Protein AF-A0ABD5P8B0-F1 (afdb_monomer_lite)

pLDDT: mean 72.58, std 9.56, range [46.88, 85.44]

Radius of gyration: 11.83 Å; chains: 1; bounding box: 33×21×28 Å

Secondary structure (DSSP, 8-state):
---GGGSPP----TTTPEEETTEEEEE-TTT--EEEHHHHHHHSB---TTS--S---B---------

Foldseek 3Di:
DDPCVPDDDDDDDPVQWDDDPNWTWHQDPVQRAIATPVCCVVPQFGQHPVSPPRGGHGHDDDDDDDD

Structure (mmCIF, N/CA/C/O backbone):
data_AF-A0ABD5P8B0-F1
#
_entry.id   AF-A0ABD5P8B0-F1
#
loop_
_atom_site.group_PDB
_atom_site.id
_atom_site.type_symbol
_atom_site.label_atom_id
_atom_site.label_alt_id
_atom_site.label_comp_id
_atom_site.label_asym_id
_atom_site.label_entity_id
_atom_site.label_seq_id
_atom_site.pdbx_PDB_ins_code
_atom_site.Cartn_x
_atom_site.Cartn_y
_atom_site.Cartn_z
_atom_site.occupancy
_atom_site.B_iso_or_equiv
_atom_site.auth_seq_id
_atom_site.auth_comp_id
_atom_site.auth_asym_id
_atom_site.auth_atom_id
_atom_site.pdbx_PDB_model_num
ATOM 1 N N . MET A 1 1 ? -9.059 -0.896 -18.735 1.00 46.88 1 MET A N 1
ATOM 2 C CA . MET A 1 1 ? -9.602 -2.085 -18.049 1.00 46.88 1 MET A CA 1
ATOM 3 C C . MET A 1 1 ? -8.388 -2.963 -17.869 1.00 46.88 1 MET A C 1
ATOM 5 O O . MET A 1 1 ? -7.799 -3.307 -18.880 1.00 46.88 1 MET A O 1
ATOM 9 N N . VAL A 1 2 ? -7.899 -3.127 -16.642 1.00 54.53 2 VAL A N 1
ATOM 10 C CA . VAL A 1 2 ? -6.717 -3.962 -16.392 1.00 54.53 2 VAL A CA 1
ATOM 11 C C . VAL A 1 2 ? -7.176 -5.412 -16.543 1.00 54.53 2 VAL A C 1
ATOM 13 O O . VAL A 1 2 ? -8.144 -5.817 -15.897 1.00 54.53 2 VAL A O 1
ATOM 16 N N . ASP A 1 3 ? -6.565 -6.162 -17.455 1.00 53.31 3 ASP A N 1
ATOM 17 C CA . ASP A 1 3 ? -6.796 -7.598 -17.605 1.00 53.31 3 ASP A CA 1
ATOM 18 C C . ASP A 1 3 ? -6.098 -8.312 -16.436 1.00 53.31 3 ASP A C 1
ATOM 20 O O . ASP A 1 3 ? -4.877 -8.417 -16.388 1.00 53.31 3 ASP A O 1
ATOM 24 N N . HIS A 1 4 ? -6.877 -8.770 -15.452 1.00 57.72 4 HIS A N 1
ATOM 25 C CA . HIS A 1 4 ? -6.367 -9.376 -14.213 1.00 57.72 4 HIS A CA 1
ATOM 26 C C . HIS A 1 4 ? -5.940 -10.853 -14.383 1.00 57.72 4 HIS A C 1
ATOM 28 O O . HIS A 1 4 ? -5.608 -11.506 -13.398 1.00 57.72 4 HIS A O 1
ATOM 34 N N . ASP A 1 5 ? -5.947 -11.397 -15.607 1.00 55.19 5 ASP A N 1
ATOM 35 C CA . ASP A 1 5 ? -5.777 -12.836 -15.904 1.00 55.19 5 ASP A CA 1
ATOM 36 C C . ASP A 1 5 ? -4.342 -13.368 -15.669 1.00 55.19 5 ASP A C 1
ATOM 38 O O . ASP A 1 5 ? -4.100 -14.570 -15.713 1.00 55.19 5 ASP A O 1
ATOM 42 N N . GLY A 1 6 ? -3.383 -12.484 -15.361 1.00 54.81 6 GLY A N 1
ATOM 43 C CA . GLY A 1 6 ? -1.994 -12.846 -15.039 1.00 54.81 6 GLY A CA 1
ATOM 44 C C . GLY A 1 6 ? -1.372 -12.071 -13.873 1.00 54.81 6 GLY A C 1
ATOM 45 O O . GLY A 1 6 ? -0.170 -12.196 -13.638 1.00 54.81 6 GLY A O 1
ATOM 46 N N . ALA A 1 7 ? -2.154 -11.261 -13.155 1.00 59.06 7 ALA A N 1
ATOM 47 C CA . ALA A 1 7 ? -1.652 -10.467 -12.037 1.00 59.06 7 ALA A CA 1
ATOM 48 C C . ALA A 1 7 ? -1.558 -11.315 -10.759 1.00 59.06 7 ALA A C 1
ATOM 50 O O . ALA A 1 7 ? -2.459 -12.097 -10.446 1.00 59.06 7 ALA A O 1
ATOM 51 N N . ALA A 1 8 ? -0.475 -11.144 -9.996 1.00 60.88 8 ALA A N 1
ATOM 52 C CA . ALA A 1 8 ? -0.365 -11.734 -8.667 1.00 60.88 8 ALA A CA 1
ATOM 53 C C . ALA A 1 8 ? -1.465 -11.148 -7.764 1.00 60.88 8 ALA A C 1
ATOM 55 O O . ALA A 1 8 ? -1.525 -9.935 -7.570 1.00 60.88 8 ALA A O 1
ATOM 56 N N . ARG A 1 9 ? -2.340 -12.007 -7.227 1.00 64.19 9 ARG A N 1
ATOM 57 C CA . ARG A 1 9 ? -3.366 -11.622 -6.250 1.00 64.19 9 ARG A CA 1
ATOM 58 C C . ARG A 1 9 ? -2.896 -11.940 -4.839 1.00 64.19 9 ARG A C 1
ATOM 60 O O . ARG A 1 9 ? -2.403 -13.036 -4.583 1.00 64.19 9 ARG A O 1
ATOM 67 N N . MET A 1 10 ? -3.105 -10.990 -3.938 1.00 69.25 10 MET A N 1
ATOM 68 C CA . MET A 1 10 ? -2.903 -11.143 -2.503 1.00 69.25 10 MET A CA 1
ATOM 69 C C . MET A 1 10 ? -4.085 -10.498 -1.785 1.00 69.25 10 MET A C 1
ATOM 71 O O . MET A 1 10 ? -4.526 -9.416 -2.172 1.00 69.25 10 MET A O 1
ATOM 75 N N . GLU A 1 11 ? -4.613 -11.171 -0.768 1.00 71.75 11 GLU A N 1
ATOM 76 C CA . GLU A 1 11 ? -5.650 -10.614 0.097 1.00 71.75 11 GLU A CA 1
ATOM 77 C C . GLU A 1 11 ? -4.972 -9.844 1.229 1.00 71.75 11 GLU A C 1
ATOM 79 O O . GLU A 1 11 ? -4.280 -10.430 2.056 1.00 71.75 11 GLU A O 1
ATOM 84 N N . LEU A 1 12 ? -5.155 -8.523 1.257 1.00 71.12 12 LEU A N 1
ATOM 85 C CA . LEU A 1 12 ? -4.651 -7.688 2.343 1.00 71.12 12 LEU A CA 1
ATOM 86 C C . LEU A 1 12 ? -5.596 -7.800 3.537 1.00 71.12 12 LEU A C 1
ATOM 88 O O . LEU A 1 12 ? -6.685 -7.223 3.535 1.00 71.12 12 LEU A O 1
ATOM 92 N N . THR A 1 13 ? -5.183 -8.541 4.562 1.00 71.12 13 THR A N 1
ATOM 93 C CA . THR A 1 13 ? -5.883 -8.540 5.848 1.00 71.12 13 THR A CA 1
ATOM 94 C C . THR A 1 13 ? -5.446 -7.327 6.679 1.00 71.12 13 THR A C 1
ATOM 96 O O . THR A 1 13 ? -4.369 -6.768 6.449 1.00 71.12 13 THR A O 1
ATOM 99 N N . PRO A 1 14 ? -6.236 -6.904 7.684 1.00 69.56 14 PRO A N 1
ATOM 100 C CA . PRO A 1 14 ? -5.846 -5.810 8.576 1.00 69.56 14 PRO A CA 1
ATOM 101 C C . PRO A 1 14 ? -4.505 -6.040 9.289 1.00 69.56 14 PRO A C 1
ATOM 103 O O . PRO A 1 14 ? -3.875 -5.087 9.726 1.00 69.56 14 PRO A O 1
ATOM 106 N N . GLU A 1 15 ? -4.085 -7.299 9.419 1.00 70.00 15 GLU A N 1
ATOM 107 C CA . GLU A 1 15 ? -2.849 -7.716 10.089 1.00 70.00 15 GLU A CA 1
ATOM 108 C C . GLU A 1 15 ? -1.609 -7.493 9.208 1.00 70.00 15 GLU A C 1
ATOM 110 O O . GLU A 1 15 ? -0.509 -7.282 9.717 1.00 70.00 15 GLU A O 1
ATOM 115 N N . GLU A 1 16 ? -1.798 -7.528 7.887 1.00 72.00 16 GLU A N 1
ATOM 116 C CA . GLU A 1 16 ? -0.753 -7.348 6.873 1.00 72.00 16 GLU A CA 1
ATOM 117 C C . GLU A 1 16 ? -0.497 -5.863 6.572 1.00 72.00 16 GLU A C 1
ATOM 119 O O . GLU A 1 16 ? 0.543 -5.495 6.024 1.00 72.00 16 GLU A O 1
ATOM 124 N N . ILE A 1 17 ? -1.439 -4.991 6.944 1.00 73.88 17 ILE A N 1
ATOM 125 C CA . ILE A 1 17 ? -1.316 -3.544 6.791 1.00 73.88 17 ILE A CA 1
ATOM 126 C C . ILE A 1 17 ? -0.548 -2.986 7.990 1.00 73.88 17 ILE A C 1
ATOM 128 O O . ILE A 1 17 ? -1.011 -3.046 9.129 1.00 73.88 17 ILE A O 1
ATOM 132 N N . ARG A 1 18 ? 0.616 -2.380 7.736 1.00 78.31 18 ARG A N 1
ATOM 133 C CA . ARG A 1 18 ? 1.368 -1.659 8.773 1.00 78.31 18 ARG A CA 1
ATOM 134 C C . ARG A 1 18 ? 1.043 -0.176 8.724 1.00 78.31 18 ARG A C 1
ATOM 136 O O . ARG A 1 18 ? 1.150 0.443 7.671 1.00 78.31 18 ARG A O 1
ATOM 143 N N . GLU A 1 19 ? 0.662 0.394 9.859 1.00 80.50 19 GLU A N 1
ATOM 144 C CA . GLU A 1 19 ? 0.457 1.836 9.991 1.00 80.50 19 GLU A CA 1
ATOM 145 C C . GLU A 1 19 ? 1.769 2.491 10.452 1.00 80.50 19 GLU A C 1
ATOM 147 O O . GLU A 1 19 ? 2.267 2.173 11.529 1.00 80.50 19 GLU A O 1
ATOM 152 N N . GLU A 1 20 ? 2.328 3.386 9.638 1.00 77.38 20 GLU A N 1
ATOM 153 C CA . GLU A 1 20 ? 3.516 4.193 9.960 1.00 77.38 20 GLU A CA 1
ATOM 154 C C . GLU A 1 20 ? 3.242 5.654 9.584 1.00 77.38 20 GLU A C 1
ATOM 156 O O . GLU A 1 20 ? 2.821 5.945 8.460 1.00 77.38 20 GLU A O 1
ATOM 161 N N . ASP A 1 21 ? 3.459 6.578 10.524 1.00 75.31 21 ASP A N 1
ATOM 162 C CA . ASP A 1 21 ? 3.310 8.033 10.329 1.00 75.31 21 ASP A CA 1
ATOM 163 C C . ASP A 1 21 ? 1.983 8.467 9.657 1.00 75.31 21 ASP A C 1
ATOM 165 O O . ASP A 1 21 ? 1.924 9.424 8.884 1.00 75.31 21 ASP A O 1
ATOM 169 N N . GLY A 1 22 ? 0.880 7.764 9.950 1.00 75.81 22 GLY A N 1
ATOM 170 C CA . GLY A 1 22 ? -0.444 8.049 9.374 1.00 75.81 22 GLY A CA 1
ATOM 171 C C . GLY A 1 22 ? -0.617 7.586 7.922 1.00 75.81 22 GLY A C 1
ATOM 172 O O . GLY A 1 22 ? -1.586 7.959 7.259 1.00 75.81 22 GLY A O 1
ATOM 173 N N . SER A 1 23 ? 0.315 6.775 7.426 1.00 74.88 23 SER A N 1
ATOM 174 C CA . SER A 1 23 ? 0.240 6.085 6.146 1.00 74.88 23 SER A CA 1
ATOM 175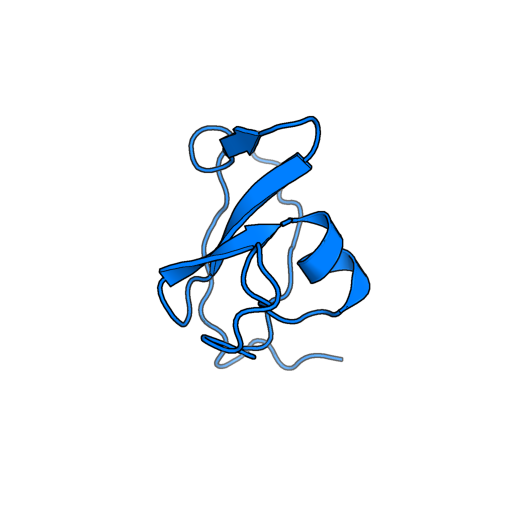 C C . SER A 1 23 ? 0.136 4.578 6.360 1.00 74.88 23 SER A C 1
ATOM 177 O O . SER A 1 23 ? 0.640 4.029 7.338 1.00 74.88 23 SER A O 1
ATOM 179 N N . TYR A 1 24 ? -0.538 3.904 5.434 1.00 83.31 24 TYR A N 1
ATOM 180 C CA . TYR A 1 24 ? -0.676 2.456 5.458 1.00 83.31 24 TYR A CA 1
ATOM 181 C C . TYR A 1 24 ? 0.305 1.843 4.462 1.00 83.31 24 TYR A C 1
ATOM 183 O O . TYR A 1 24 ? 0.226 2.123 3.265 1.00 83.31 24 TYR A O 1
ATOM 191 N N . LEU A 1 25 ? 1.237 1.036 4.951 1.00 84.06 25 LEU A N 1
ATOM 192 C CA . LEU A 1 25 ? 2.215 0.306 4.155 1.00 84.06 25 LEU A CA 1
ATOM 193 C C . LEU A 1 25 ? 1.715 -1.103 3.864 1.00 84.06 25 LEU A C 1
ATOM 195 O O . LEU A 1 25 ? 1.154 -1.775 4.731 1.00 84.06 25 LEU A O 1
ATOM 199 N N . VAL A 1 26 ? 1.970 -1.542 2.638 1.00 83.06 26 VAL A N 1
ATOM 200 C CA . VAL A 1 26 ? 1.695 -2.889 2.141 1.00 83.06 26 VAL A CA 1
ATOM 201 C C . VAL A 1 26 ? 2.916 -3.413 1.399 1.00 83.06 26 VAL A C 1
ATOM 203 O O . VAL A 1 26 ? 3.679 -2.645 0.808 1.00 83.06 26 VAL A O 1
ATOM 206 N N . GLU A 1 27 ? 3.114 -4.725 1.417 1.00 81.38 27 GLU A N 1
ATOM 207 C CA . GLU A 1 27 ? 4.171 -5.364 0.636 1.00 81.38 27 GLU A CA 1
ATOM 208 C C . GLU A 1 27 ? 3.665 -5.671 -0.775 1.00 81.38 27 GLU A C 1
ATOM 210 O O . GLU A 1 27 ? 2.588 -6.237 -0.964 1.00 81.38 27 GLU A O 1
ATOM 215 N N . CYS A 1 28 ? 4.433 -5.278 -1.790 1.00 81.31 28 CYS A N 1
ATOM 216 C CA . CYS A 1 28 ? 4.060 -5.537 -3.173 1.00 81.31 28 CYS A CA 1
ATOM 217 C C . CYS A 1 28 ? 4.217 -7.035 -3.501 1.00 81.31 28 CYS A C 1
ATOM 219 O O . CYS A 1 28 ? 5.345 -7.536 -3.473 1.00 81.31 28 CYS A O 1
ATOM 221 N N . PRO A 1 29 ? 3.157 -7.760 -3.902 1.00 76.62 29 PRO A N 1
ATOM 222 C CA . PRO A 1 29 ? 3.214 -9.215 -4.087 1.00 76.62 29 PRO A CA 1
ATOM 223 C C . PRO A 1 29 ? 4.131 -9.657 -5.238 1.00 76.62 29 PRO A C 1
ATOM 225 O O . PRO A 1 29 ? 4.604 -10.790 -5.258 1.00 76.62 29 PRO A O 1
ATOM 228 N N . ALA A 1 30 ? 4.417 -8.770 -6.194 1.00 77.56 30 ALA A N 1
ATOM 229 C CA . ALA A 1 30 ? 5.285 -9.075 -7.330 1.00 77.56 30 ALA A CA 1
ATOM 230 C C . ALA A 1 30 ? 6.786 -9.094 -6.978 1.00 77.56 3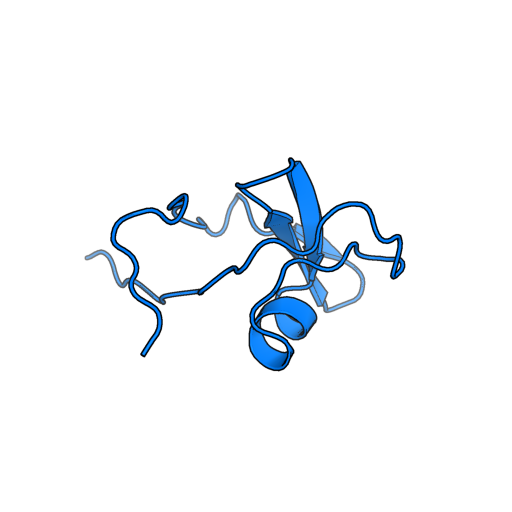0 ALA A C 1
ATOM 232 O O . ALA A 1 30 ? 7.574 -9.715 -7.688 1.00 77.56 30 ALA A O 1
ATOM 233 N N . CYS A 1 31 ? 7.200 -8.388 -5.923 1.00 77.69 31 CYS A N 1
ATOM 234 C CA . CYS A 1 31 ? 8.614 -8.070 -5.677 1.00 77.69 31 CYS A CA 1
ATOM 235 C C . CYS A 1 31 ? 9.004 -7.964 -4.195 1.00 77.69 31 CYS A C 1
ATOM 237 O O . CYS A 1 31 ? 10.187 -7.826 -3.896 1.00 77.69 31 CYS A O 1
ATOM 239 N N . GLY A 1 32 ? 8.047 -8.012 -3.265 1.00 78.38 32 GLY A N 1
ATOM 240 C CA . GLY A 1 32 ? 8.280 -7.906 -1.821 1.00 78.38 32 GLY A CA 1
ATOM 241 C C . GLY A 1 32 ? 8.746 -6.523 -1.355 1.00 78.38 32 GLY A C 1
ATOM 242 O O . GLY A 1 32 ? 9.274 -6.387 -0.259 1.00 78.38 32 GLY A O 1
ATOM 243 N N . THR A 1 33 ? 8.620 -5.488 -2.191 1.00 80.00 33 THR A N 1
ATOM 244 C CA . THR A 1 33 ? 9.003 -4.121 -1.809 1.00 80.00 33 THR A CA 1
ATOM 245 C C . THR A 1 33 ? 7.871 -3.462 -1.014 1.00 80.00 33 THR A C 1
ATOM 247 O O . THR A 1 33 ? 6.726 -3.511 -1.475 1.00 80.00 33 THR A O 1
ATOM 250 N N . PRO A 1 34 ? 8.156 -2.817 0.134 1.00 81.88 34 PRO A N 1
ATOM 251 C CA . PRO A 1 34 ? 7.151 -2.057 0.865 1.00 81.88 34 PRO A CA 1
ATOM 252 C C . PRO A 1 34 ? 6.751 -0.806 0.076 1.00 81.88 34 PRO A C 1
ATOM 254 O O . PRO A 1 34 ? 7.601 -0.054 -0.407 1.00 81.88 34 PRO A O 1
ATOM 257 N N . THR A 1 35 ? 5.450 -0.572 -0.045 1.00 84.69 35 THR A N 1
ATOM 258 C CA . THR A 1 35 ? 4.862 0.594 -0.710 1.00 84.69 35 THR A CA 1
ATOM 259 C C . THR A 1 35 ? 3.708 1.142 0.121 1.00 84.69 35 THR A C 1
ATOM 261 O O . THR A 1 35 ? 3.137 0.432 0.946 1.00 84.69 35 THR A O 1
ATOM 264 N N . THR A 1 36 ? 3.362 2.414 -0.061 1.00 85.44 36 THR A N 1
ATOM 265 C CA . THR A 1 36 ? 2.217 3.004 0.637 1.00 85.44 36 THR A CA 1
ATOM 266 C C . THR A 1 36 ? 0.937 2.793 -0.165 1.00 85.44 36 THR A C 1
ATOM 268 O O . THR A 1 36 ? 0.898 2.982 -1.381 1.00 85.44 36 THR A O 1
ATOM 271 N N . LEU A 1 37 ? -0.150 2.459 0.529 1.00 82.44 37 LEU A N 1
ATOM 272 C CA . LEU A 1 37 ? -1.487 2.289 -0.042 1.00 82.44 37 LEU A CA 1
ATOM 273 C C . LEU A 1 37 ? -1.920 3.512 -0.855 1.00 82.44 37 LEU A C 1
ATOM 275 O O . LEU A 1 37 ? -2.475 3.356 -1.938 1.00 82.44 37 LEU A O 1
ATOM 279 N N . MET A 1 38 ? -1.618 4.727 -0.382 1.00 82.81 38 MET A N 1
ATOM 280 C CA . MET A 1 38 ? -1.904 5.955 -1.134 1.00 82.81 38 MET A CA 1
ATOM 281 C C . MET A 1 38 ? -1.151 6.016 -2.470 1.00 82.81 38 MET A C 1
ATOM 283 O O . MET A 1 38 ? -1.786 6.271 -3.489 1.00 82.81 38 MET A O 1
ATOM 287 N N . LYS A 1 39 ? 0.154 5.696 -2.508 1.00 79.31 39 LYS A N 1
ATOM 288 C CA . LYS A 1 39 ? 0.924 5.662 -3.766 1.00 79.31 39 LYS A CA 1
ATOM 289 C C . LYS A 1 39 ? 0.341 4.652 -4.755 1.00 79.31 39 LYS A C 1
ATOM 291 O O . LYS A 1 39 ? 0.239 4.956 -5.941 1.00 79.31 39 LYS A O 1
ATOM 296 N N . VAL A 1 40 ? -0.079 3.478 -4.284 1.00 82.25 40 VAL A N 1
ATOM 297 C CA . VAL A 1 40 ? -0.703 2.452 -5.136 1.00 82.25 40 VAL A CA 1
ATOM 298 C C . VAL A 1 40 ? -2.066 2.913 -5.652 1.00 82.25 40 VAL A C 1
ATOM 300 O O . VAL A 1 40 ? -2.344 2.765 -6.836 1.00 82.25 40 VAL A O 1
ATOM 303 N N . MET A 1 41 ? -2.905 3.517 -4.805 1.00 81.88 41 MET A N 1
ATOM 304 C CA . MET A 1 41 ? -4.207 4.051 -5.227 1.00 81.88 41 MET A CA 1
ATOM 305 C C . MET A 1 41 ? -4.075 5.178 -6.261 1.00 81.88 41 MET A C 1
ATOM 307 O O . MET A 1 41 ? -4.905 5.281 -7.161 1.00 81.88 41 MET A O 1
ATOM 311 N N . GLU A 1 42 ? -3.045 6.017 -6.143 1.00 83.25 42 GLU A N 1
ATOM 312 C CA . GLU A 1 42 ? -2.805 7.134 -7.060 1.00 83.25 42 GLU A CA 1
ATOM 313 C C . GLU A 1 42 ? -2.155 6.698 -8.378 1.00 83.25 42 GLU A C 1
ATOM 315 O O . GLU A 1 42 ? -2.529 7.188 -9.444 1.00 83.25 42 GLU A O 1
ATOM 320 N N . SER A 1 43 ? -1.176 5.791 -8.321 1.00 81.94 43 SER A N 1
ATOM 321 C CA . SER A 1 43 ? -0.362 5.411 -9.483 1.00 81.94 43 SER A CA 1
ATOM 322 C C . SER A 1 43 ? -0.782 4.098 -10.144 1.00 81.94 43 SER A C 1
ATOM 324 O O . SER A 1 43 ? -0.452 3.878 -11.308 1.00 81.94 43 SER A O 1
ATOM 326 N N . GLY A 1 44 ? -1.479 3.209 -9.431 1.00 80.00 44 GLY A N 1
ATOM 327 C CA . GLY A 1 44 ? -1.775 1.837 -9.863 1.00 80.00 44 GLY A CA 1
ATOM 328 C C . GLY A 1 44 ? -0.550 0.921 -9.929 1.00 80.00 44 GLY A C 1
ATOM 329 O O . GLY A 1 44 ? -0.624 -0.161 -10.506 1.00 80.00 44 GLY A O 1
ATOM 330 N N . HIS A 1 45 ? 0.590 1.356 -9.391 1.00 80.50 45 HIS A N 1
ATOM 331 C CA . HIS A 1 45 ? 1.840 0.612 -9.429 1.00 80.50 45 HIS A CA 1
ATOM 332 C C . HIS A 1 45 ? 2.467 0.567 -8.042 1.00 80.50 45 HIS A C 1
ATOM 334 O O . HIS A 1 45 ? 2.299 1.470 -7.220 1.00 80.50 45 HIS A O 1
ATOM 340 N N . CYS A 1 46 ? 3.245 -0.479 -7.797 1.00 80.50 46 CYS A N 1
ATOM 341 C CA . CYS A 1 46 ? 4.184 -0.461 -6.695 1.00 80.50 46 CYS A CA 1
ATOM 342 C C . CYS A 1 46 ? 5.240 0.612 -6.976 1.00 80.50 46 CYS A C 1
ATOM 344 O O . CYS A 1 46 ? 5.768 0.712 -8.079 1.00 80.50 46 CYS A O 1
ATOM 346 N N . ALA A 1 47 ? 5.520 1.425 -5.971 1.00 69.81 47 ALA A N 1
ATOM 347 C CA . ALA A 1 47 ? 6.652 2.334 -5.930 1.00 69.81 47 ALA A CA 1
ATOM 348 C C . ALA A 1 47 ? 7.167 2.249 -4.498 1.00 69.81 47 ALA A C 1
ATOM 350 O O . ALA A 1 47 ? 6.371 2.411 -3.569 1.00 69.81 47 ALA A O 1
ATOM 351 N N . GLY A 1 48 ? 8.438 1.903 -4.296 1.00 65.56 48 GLY A N 1
ATOM 352 C CA . GLY A 1 48 ? 8.993 1.751 -2.951 1.00 65.56 48 GLY A CA 1
ATOM 353 C C . GLY A 1 48 ? 8.664 2.952 -2.055 1.00 65.56 48 GLY A C 1
ATOM 354 O O . GLY A 1 48 ? 8.445 4.067 -2.548 1.00 65.56 48 GLY A O 1
ATOM 355 N N . ALA A 1 49 ? 8.599 2.729 -0.740 1.00 62.00 49 ALA A N 1
ATOM 356 C CA . ALA A 1 49 ? 8.298 3.781 0.235 1.00 62.00 49 ALA A CA 1
ATOM 357 C C . ALA A 1 49 ? 9.136 5.058 -0.013 1.00 62.00 49 ALA A C 1
ATOM 359 O O . ALA A 1 49 ? 8.567 6.148 -0.098 1.00 62.00 49 ALA A O 1
ATOM 360 N N . ASP A 1 50 ? 10.431 4.893 -0.298 1.00 60.56 50 ASP A N 1
ATOM 361 C CA . ASP A 1 50 ? 11.416 5.962 -0.519 1.00 60.56 50 ASP A CA 1
ATOM 362 C C . ASP A 1 50 ? 11.646 6.365 -1.991 1.00 60.56 50 ASP A C 1
ATOM 364 O O . ASP A 1 50 ? 12.725 6.839 -2.337 1.00 60.56 50 ASP A O 1
ATOM 368 N N . ASP A 1 51 ? 10.683 6.138 -2.897 1.00 59.25 51 ASP A N 1
ATOM 369 C CA . ASP A 1 51 ? 10.870 6.351 -4.355 1.00 59.25 51 ASP A CA 1
ATOM 370 C C . ASP A 1 51 ? 12.050 5.541 -4.943 1.00 59.25 51 ASP A C 1
ATOM 372 O O . ASP A 1 51 ? 12.445 5.706 -6.100 1.00 59.25 51 ASP A O 1
ATOM 376 N N . ASP A 1 52 ? 12.576 4.603 -4.152 1.00 53.59 52 ASP A N 1
ATOM 377 C CA . ASP A 1 52 ? 13.580 3.641 -4.551 1.00 53.59 52 ASP A CA 1
ATOM 378 C C . ASP A 1 52 ? 12.925 2.689 -5.557 1.00 53.59 52 ASP A C 1
ATOM 380 O O . ASP A 1 52 ? 11.94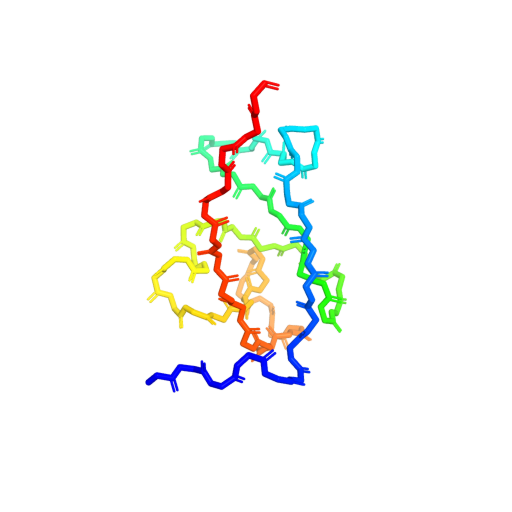8 1.984 -5.276 1.00 53.59 52 ASP A O 1
ATOM 384 N N . VAL A 1 53 ? 13.439 2.753 -6.782 1.00 57.59 53 VAL A N 1
ATOM 385 C CA . VAL A 1 53 ? 12.931 2.155 -8.026 1.00 57.59 53 VAL A CA 1
ATOM 386 C C . VAL A 1 53 ? 13.087 0.625 -8.044 1.00 57.59 53 VAL A C 1
ATOM 388 O O . VAL A 1 53 ? 13.465 0.029 -9.049 1.00 57.59 53 VAL A O 1
ATOM 391 N N . GLY A 1 54 ? 12.827 -0.047 -6.924 1.00 62.47 54 GLY A N 1
ATOM 392 C CA . GLY A 1 54 ? 12.979 -1.496 -6.811 1.00 62.47 54 GLY A CA 1
ATOM 393 C C . GLY A 1 54 ? 11.939 -2.271 -7.620 1.00 62.47 54 GLY A C 1
ATOM 394 O O . GLY A 1 54 ? 12.209 -3.383 -8.070 1.00 62.47 54 GLY A O 1
ATOM 395 N N . CYS A 1 55 ? 10.751 -1.697 -7.823 1.00 70.44 55 CYS A N 1
ATOM 396 C CA . CYS A 1 55 ? 9.630 -2.413 -8.411 1.00 70.44 55 CYS A CA 1
ATOM 397 C C . CYS A 1 55 ? 8.589 -1.452 -8.974 1.00 70.44 55 CYS A C 1
ATOM 399 O O . CYS A 1 55 ? 8.129 -0.588 -8.243 1.00 70.44 55 CYS A O 1
ATOM 401 N N . THR A 1 56 ? 8.218 -1.629 -10.244 1.00 75.25 56 THR A N 1
ATOM 402 C CA . THR A 1 56 ? 7.163 -0.877 -10.951 1.00 75.25 56 THR A CA 1
ATOM 403 C C . THR A 1 56 ? 6.041 -1.812 -11.402 1.00 75.25 56 THR A C 1
ATOM 405 O O . THR A 1 56 ? 5.476 -1.640 -12.481 1.00 75.25 56 THR A O 1
ATOM 408 N N . ALA A 1 57 ? 5.794 -2.884 -10.650 1.00 79.00 57 ALA A N 1
ATOM 409 C CA . ALA A 1 57 ? 4.748 -3.835 -10.995 1.00 79.00 57 ALA A CA 1
ATOM 410 C C . ALA A 1 57 ? 3.374 -3.165 -10.877 1.00 79.00 57 ALA A C 1
ATOM 412 O O . ALA A 1 57 ? 3.135 -2.406 -9.935 1.00 79.00 57 ALA A O 1
ATOM 413 N N . GLU A 1 58 ? 2.484 -3.452 -11.825 1.00 78.94 58 GLU A N 1
ATOM 414 C CA . GLU A 1 58 ? 1.082 -3.048 -11.739 1.00 78.94 58 GLU A CA 1
ATOM 415 C C . GLU A 1 58 ? 0.436 -3.718 -10.523 1.00 78.94 58 GLU A C 1
ATOM 417 O O . GLU A 1 58 ? 0.569 -4.928 -10.317 1.00 78.94 58 GLU A O 1
ATOM 422 N N . LEU A 1 59 ? -0.257 -2.924 -9.710 1.00 77.94 59 LEU A N 1
ATOM 423 C CA . LEU A 1 59 ? -0.958 -3.393 -8.525 1.00 77.94 59 LEU A CA 1
ATOM 424 C C . LEU A 1 59 ? -2.341 -2.746 -8.471 1.00 77.94 59 LEU A C 1
ATOM 426 O O . LEU A 1 59 ? -2.474 -1.529 -8.353 1.00 77.94 59 LEU A O 1
ATOM 430 N N . ALA A 1 60 ? -3.371 -3.585 -8.533 1.00 76.19 60 ALA A N 1
ATOM 431 C CA . ALA A 1 60 ? -4.758 -3.188 -8.349 1.00 76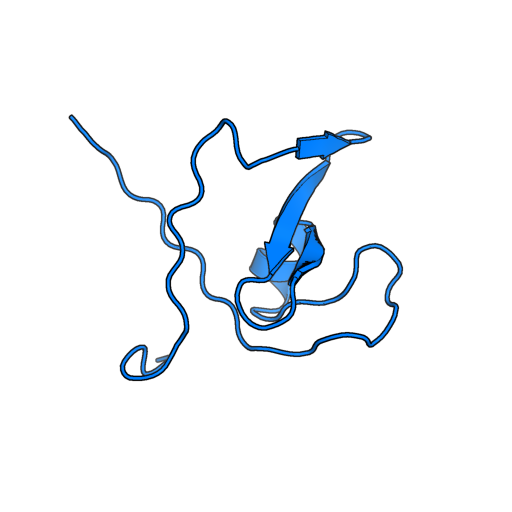.19 60 ALA A CA 1
ATOM 432 C C . ALA A 1 60 ? -5.241 -3.644 -6.968 1.00 76.19 60 ALA A C 1
ATOM 434 O O . ALA A 1 60 ? -4.990 -4.778 -6.559 1.00 76.19 60 ALA A O 1
ATOM 435 N N . LEU A 1 61 ? -5.934 -2.755 -6.259 1.00 76.56 61 LEU A N 1
ATOM 436 C CA . LEU A 1 61 ? -6.501 -3.025 -4.943 1.00 76.56 61 LEU A CA 1
ATOM 437 C C . LEU A 1 61 ? -8.019 -3.137 -5.059 1.00 76.56 61 LEU A C 1
ATOM 439 O O . LEU A 1 61 ? -8.676 -2.236 -5.581 1.00 76.56 61 LEU A O 1
ATOM 443 N N . GLU A 1 62 ? -8.569 -4.231 -4.545 1.00 76.00 62 GLU A N 1
ATOM 444 C CA . GLU A 1 62 ? -10.007 -4.486 -4.507 1.00 76.00 62 GLU A CA 1
ATOM 445 C C . G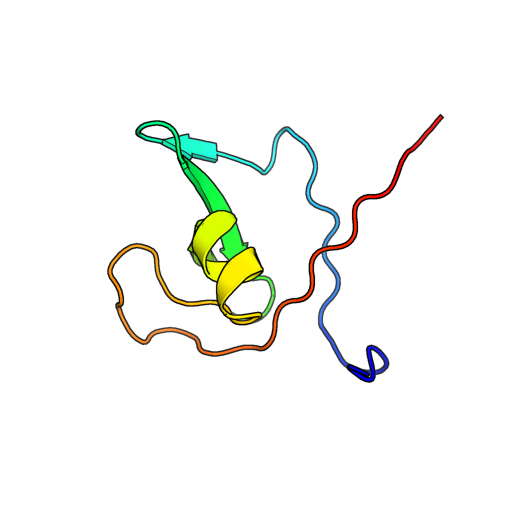LU A 1 62 ? -10.435 -4.644 -3.040 1.00 76.00 62 GLU A C 1
ATOM 447 O O . GLU A 1 62 ? -9.852 -5.436 -2.301 1.00 76.00 62 GLU A O 1
ATOM 452 N N . LEU A 1 63 ? -11.441 -3.880 -2.600 1.00 76.38 63 LEU A N 1
ATOM 453 C CA . LEU A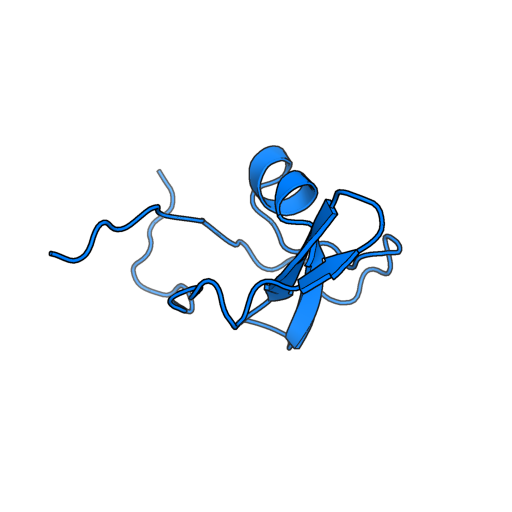 1 63 ? -12.023 -4.047 -1.265 1.00 76.38 63 LEU A CA 1
ATOM 454 C C . LEU A 1 63 ? -13.021 -5.203 -1.303 1.00 76.38 63 LEU A C 1
ATOM 456 O O . LEU A 1 63 ? -14.026 -5.135 -2.014 1.00 76.38 63 LEU A O 1
ATOM 460 N N . VAL A 1 64 ? -12.757 -6.242 -0.515 1.00 74.62 64 VAL A N 1
ATOM 461 C CA . VAL A 1 64 ? -13.633 -7.410 -0.385 1.00 74.62 64 VAL A CA 1
ATOM 462 C C . VAL A 1 64 ? -14.239 -7.412 1.014 1.00 74.62 64 VAL A C 1
ATOM 464 O O . VAL A 1 64 ? -13.527 -7.287 2.007 1.00 74.62 64 VAL A O 1
ATOM 467 N N . TRP A 1 65 ? -15.563 -7.534 1.096 1.00 72.88 65 TRP A N 1
ATOM 468 C CA . TRP A 1 65 ? -16.267 -7.725 2.361 1.00 72.88 65 TRP A CA 1
ATOM 469 C C . TRP A 1 65 ? -16.486 -9.221 2.593 1.00 72.88 65 TRP A C 1
ATOM 471 O O . TRP A 1 65 ? -17.098 -9.882 1.753 1.00 72.88 65 TRP A O 1
ATOM 481 N N . SER A 1 66 ? -16.006 -9.745 3.718 1.00 66.88 66 SER A N 1
ATOM 482 C CA . SER A 1 66 ? -16.314 -11.094 4.201 1.00 66.88 66 SER A CA 1
ATOM 483 C C . SER A 1 66 ? -17.338 -11.019 5.343 1.00 66.88 66 SER A C 1
ATOM 485 O O . SER A 1 66 ? -17.262 -10.123 6.184 1.00 66.88 66 SER A O 1
ATOM 487 N N . GLU A 1 67 ? -18.347 -11.901 5.313 1.00 63.12 67 GLU A N 1
ATOM 488 C CA . GLU A 1 67 ? -19.443 -11.983 6.304 1.00 63.12 67 GLU A CA 1
ATOM 489 C C . GLU A 1 67 ? -18.998 -12.447 7.697 1.00 63.12 67 GLU A C 1
ATOM 491 O O . GLU A 1 67 ? -18.108 -13.326 7.785 1.00 63.12 67 GLU A O 1
#

Organism: NCBI:txid1364940

Sequence (67 aa):
MVDHDGAARMELTPEEIREEDGSYLVECPACGTPTTLMKVMESGHCAGADDDVGCTAELALELVWSE